Protein AF-A0A6P0N6A1-F1 (afdb_monomer)

Nearest PDB structures (foldseek):
  6swu-assembly1_B  TM=9.607E-01  e=1.854E-04  Mus musculus
  6swu-assembly2_D  TM=9.467E-01  e=1.953E-04  Mus musculus
  3edt-assembly1_B  TM=7.718E-01  e=6.579E-05  Homo sapiens
  6swu-assembly3_F  TM=9.495E-01  e=3.279E-04  Mus musculus
  7v6p-assembly1_A-2  TM=8.190E-01  e=2.547E-02  Homo sapiens

pLDDT: mean 80.64, std 23.9, range [35.03, 98.62]

Structure (mmCIF, N/CA/C/O backbone):
data_AF-A0A6P0N6A1-F1
#
_entry.id   AF-A0A6P0N6A1-F1
#
loop_
_atom_site.group_PDB
_atom_site.id
_atom_site.type_symbol
_atom_site.label_atom_id
_atom_site.label_alt_id
_atom_site.label_comp_id
_atom_site.label_asym_id
_atom_site.label_entity_id
_atom_site.label_seq_id
_atom_site.pdbx_PDB_ins_code
_atom_site.Cartn_x
_atom_site.Cartn_y
_atom_site.Cartn_z
_atom_site.occupancy
_atom_site.B_iso_or_equiv
_atom_site.auth_seq_id
_atom_site.auth_comp_id
_atom_site.auth_asym_id
_atom_site.auth_atom_id
_atom_site.pdbx_PDB_model_num
ATOM 1 N N . MET A 1 1 ? -9.819 42.832 -47.309 1.00 37.25 1 MET A N 1
ATOM 2 C CA . MET A 1 1 ? -10.293 43.036 -45.924 1.00 37.25 1 MET A CA 1
ATOM 3 C C . MET A 1 1 ? -9.423 42.190 -45.005 1.00 37.25 1 MET A C 1
ATOM 5 O O . MET A 1 1 ? -9.490 40.986 -45.177 1.00 37.25 1 MET A O 1
ATOM 9 N N . ALA A 1 2 ? -8.628 42.847 -44.136 1.00 38.19 2 ALA A N 1
ATOM 10 C CA . ALA A 1 2 ? -7.991 42.389 -42.875 1.00 38.19 2 ALA A CA 1
ATOM 11 C C . ALA A 1 2 ? -7.157 41.075 -42.873 1.00 38.19 2 ALA A C 1
ATOM 13 O O . ALA A 1 2 ? -7.555 40.098 -43.480 1.00 38.19 2 ALA A O 1
ATOM 14 N N . ALA A 1 3 ? -6.036 40.887 -42.168 1.00 39.22 3 ALA A N 1
ATOM 15 C CA . ALA A 1 3 ? -5.153 41.676 -41.294 1.00 39.22 3 ALA A CA 1
ATOM 16 C C . ALA A 1 3 ? -3.872 40.806 -41.081 1.00 39.22 3 ALA A C 1
ATOM 18 O O . ALA A 1 3 ? -3.978 39.585 -41.037 1.00 39.22 3 ALA A O 1
ATOM 19 N N . THR A 1 4 ? -2.658 41.353 -41.225 1.00 46.41 4 THR A N 1
ATOM 20 C CA . THR A 1 4 ? -1.693 41.728 -40.153 1.00 46.41 4 THR A CA 1
ATOM 21 C C . THR A 1 4 ? -1.048 40.539 -39.399 1.00 46.41 4 THR A C 1
ATOM 23 O O . THR A 1 4 ? -1.751 39.844 -38.681 1.00 46.41 4 THR A O 1
ATOM 26 N N . VAL A 1 5 ? 0.216 40.165 -39.708 1.00 35.03 5 VAL A N 1
ATOM 27 C CA . VAL A 1 5 ? 1.526 40.394 -38.988 1.00 35.03 5 VAL A CA 1
ATOM 28 C C . VAL A 1 5 ? 1.575 39.764 -37.566 1.00 35.03 5 VAL A C 1
ATOM 30 O O . VAL A 1 5 ? 0.590 39.877 -36.858 1.00 35.03 5 VAL A O 1
ATOM 33 N N . VAL A 1 6 ? 2.596 39.090 -36.993 1.00 36.22 6 VAL A N 1
ATOM 34 C CA . VAL A 1 6 ? 4.091 39.031 -36.997 1.00 36.22 6 VAL A CA 1
ATOM 35 C C . VAL A 1 6 ? 4.453 37.652 -36.355 1.00 36.22 6 VAL A C 1
ATOM 37 O O . VAL A 1 6 ? 3.668 37.178 -35.543 1.00 36.22 6 VAL A O 1
ATOM 40 N N . ALA A 1 7 ? 5.519 36.892 -36.651 1.00 36.12 7 ALA A N 1
ATOM 41 C CA . ALA A 1 7 ? 6.913 37.054 -36.187 1.00 36.12 7 ALA A CA 1
ATOM 42 C C . ALA A 1 7 ? 7.750 35.854 -36.698 1.00 36.12 7 ALA A C 1
ATOM 44 O O . ALA A 1 7 ? 7.375 34.707 -36.489 1.00 36.12 7 ALA A O 1
ATOM 45 N N . VAL A 1 8 ? 8.743 36.053 -37.572 1.00 41.28 8 VAL A N 1
ATOM 46 C CA . VAL A 1 8 ? 10.183 36.238 -37.273 1.00 41.28 8 VAL A CA 1
ATOM 47 C C . VAL A 1 8 ? 10.777 35.147 -36.374 1.00 41.28 8 VAL A C 1
ATOM 49 O O . VAL A 1 8 ? 10.805 35.316 -35.164 1.00 41.28 8 VAL A O 1
ATOM 52 N N . ILE A 1 9 ? 11.366 34.111 -36.986 1.00 43.53 9 ILE A N 1
ATOM 53 C CA . ILE A 1 9 ? 12.729 33.645 -36.667 1.00 43.53 9 ILE A CA 1
ATOM 54 C C . ILE A 1 9 ? 13.403 33.304 -38.005 1.00 43.53 9 ILE A C 1
ATOM 56 O O . ILE A 1 9 ? 12.869 32.548 -38.814 1.00 43.53 9 ILE A O 1
ATOM 60 N N . GLY A 1 10 ? 14.529 33.963 -38.277 1.00 43.50 10 GLY A N 1
ATOM 61 C CA . GLY A 1 10 ? 15.182 33.989 -39.581 1.00 43.50 10 GLY A CA 1
ATOM 62 C C . GLY A 1 10 ? 15.706 32.631 -40.037 1.00 43.50 10 GLY A C 1
ATOM 63 O O . GLY A 1 10 ? 16.625 32.073 -39.445 1.00 43.50 10 GLY A O 1
ATOM 64 N N . ILE A 1 11 ? 15.185 32.157 -41.165 1.00 39.72 11 ILE A N 1
ATOM 65 C CA . ILE A 1 11 ? 15.818 31.115 -41.968 1.00 39.72 11 ILE A CA 1
ATOM 66 C C . ILE A 1 11 ? 16.748 31.844 -42.942 1.00 39.72 11 ILE A C 1
ATOM 68 O O . ILE A 1 11 ? 16.304 32.379 -43.957 1.00 39.72 11 ILE A O 1
ATOM 72 N N . ARG A 1 12 ? 18.051 31.914 -42.635 1.00 40.22 12 ARG A N 1
ATOM 73 C CA . ARG A 1 12 ? 19.045 32.174 -43.689 1.00 40.22 12 ARG A CA 1
ATOM 74 C C . ARG A 1 12 ? 19.026 30.951 -44.599 1.00 40.22 12 ARG A C 1
ATOM 76 O O . ARG A 1 12 ? 19.287 29.844 -44.137 1.00 40.22 12 ARG A O 1
ATOM 83 N N . ALA A 1 13 ? 18.702 31.156 -45.871 1.00 38.31 13 ALA A N 1
ATOM 84 C CA . ALA A 1 13 ? 18.849 30.138 -46.898 1.00 38.31 13 ALA A CA 1
ATOM 85 C C . ALA A 1 13 ? 20.329 29.732 -46.974 1.00 38.31 13 ALA A C 1
ATOM 87 O O . ALA A 1 13 ? 21.176 30.513 -47.410 1.00 38.31 13 ALA A O 1
ATOM 88 N N . VAL A 1 14 ? 20.648 28.535 -46.486 1.00 51.25 14 VAL A N 1
ATOM 89 C CA . VAL A 1 14 ? 21.957 27.911 -46.689 1.00 51.25 14 VAL A CA 1
ATOM 90 C C . VAL A 1 14 ? 21.896 27.205 -48.046 1.00 51.25 14 VAL A C 1
ATOM 92 O O . VAL A 1 14 ? 20.972 26.417 -48.262 1.00 51.25 14 VAL A O 1
ATOM 95 N N . PRO A 1 15 ? 22.810 27.492 -48.989 1.00 40.59 15 PRO A N 1
ATOM 96 C CA . PRO A 1 15 ? 22.805 26.833 -50.286 1.00 40.59 15 PRO A CA 1
ATOM 97 C C . PRO A 1 15 ? 23.149 25.351 -50.108 1.00 40.59 15 PRO A C 1
ATOM 99 O O . PRO A 1 15 ? 24.136 25.001 -49.462 1.00 40.59 15 PRO A O 1
ATOM 102 N N . VAL A 1 16 ? 22.314 24.485 -50.677 1.00 57.09 16 VAL A N 1
ATOM 103 C CA . VAL A 1 16 ? 22.487 23.030 -50.652 1.00 57.09 16 VAL A CA 1
ATOM 104 C C . VAL A 1 16 ? 23.521 22.642 -51.724 1.00 57.09 16 VAL A C 1
ATOM 106 O O . VAL A 1 16 ? 23.304 22.975 -52.891 1.00 57.09 16 VAL A O 1
ATOM 109 N N . PRO A 1 17 ? 24.647 21.982 -51.393 1.00 52.31 17 PRO A N 1
ATOM 110 C CA . PRO A 1 17 ? 25.603 21.523 -52.399 1.00 52.31 17 PRO A CA 1
ATOM 111 C C . PRO A 1 17 ? 25.073 20.289 -53.167 1.00 52.31 17 PRO A C 1
ATOM 113 O O . PRO A 1 17 ? 24.415 19.436 -52.570 1.00 52.31 17 PRO A O 1
ATOM 116 N N . PRO A 1 18 ? 25.362 20.156 -54.479 1.00 51.62 18 PRO A N 1
ATOM 117 C CA . PRO A 1 18 ? 24.724 19.168 -55.356 1.00 51.62 18 PRO A CA 1
ATOM 118 C C . PRO A 1 18 ? 25.368 17.770 -55.373 1.00 51.62 18 PRO A C 1
ATOM 120 O O . PRO A 1 18 ? 25.168 17.034 -56.335 1.00 51.62 18 PRO A O 1
ATOM 123 N N . TRP A 1 19 ? 26.114 17.355 -54.344 1.00 40.81 19 TRP A N 1
ATOM 124 C CA . TRP A 1 19 ? 26.650 15.988 -54.287 1.00 40.81 19 TRP A CA 1
ATOM 125 C C . TRP A 1 19 ? 26.530 15.402 -52.886 1.00 40.81 19 TRP A C 1
ATOM 127 O O . TRP A 1 19 ? 26.748 16.077 -51.882 1.00 40.81 19 TRP A O 1
ATOM 137 N N . GLY A 1 20 ? 26.088 14.147 -52.859 1.00 53.50 20 GLY A N 1
ATOM 138 C CA . GLY A 1 20 ? 25.448 13.510 -51.723 1.00 53.50 20 GLY A CA 1
ATOM 139 C C . GLY A 1 20 ? 26.322 13.374 -50.485 1.00 53.50 20 GLY A C 1
ATOM 140 O O . GLY A 1 20 ? 27.407 12.806 -50.530 1.00 53.50 20 GLY A O 1
ATOM 141 N N . GLN A 1 21 ? 25.763 13.842 -49.374 1.00 38.09 21 GLN A N 1
ATOM 142 C CA . GLN A 1 21 ? 25.839 13.254 -48.040 1.00 38.09 21 GLN A CA 1
ATOM 143 C C . GLN A 1 21 ? 24.847 14.035 -47.175 1.00 38.09 21 GLN A C 1
ATOM 145 O O . GLN A 1 21 ? 25.179 15.041 -46.552 1.00 38.09 21 GLN A O 1
ATOM 150 N N . THR A 1 22 ? 23.587 13.599 -47.153 1.00 43.25 22 THR A N 1
ATOM 151 C CA . THR A 1 22 ? 22.645 14.047 -46.123 1.00 43.25 22 THR A CA 1
ATOM 152 C C . THR A 1 22 ? 22.997 13.321 -44.830 1.00 43.25 22 THR A C 1
ATOM 154 O O . THR A 1 22 ? 22.283 12.436 -44.381 1.00 43.25 22 THR A O 1
ATOM 157 N N . SER A 1 23 ? 24.106 13.707 -44.206 1.00 41.06 23 SER A N 1
ATOM 158 C CA . SER A 1 23 ? 24.321 13.453 -42.784 1.00 41.06 23 SER A CA 1
ATOM 159 C C . SER A 1 23 ? 23.686 14.602 -42.012 1.00 41.06 23 SER A C 1
ATOM 161 O O . SER A 1 23 ? 24.344 15.309 -41.254 1.00 41.06 23 SER A O 1
ATOM 163 N N . ILE A 1 24 ? 22.379 14.804 -42.215 1.00 45.50 24 ILE A N 1
ATOM 164 C CA . ILE A 1 24 ? 21.570 15.419 -41.171 1.00 45.50 24 ILE A CA 1
ATOM 165 C C . ILE A 1 24 ? 21.516 14.334 -40.104 1.00 45.50 24 ILE A C 1
ATOM 167 O O . ILE A 1 24 ? 20.642 13.470 -40.111 1.00 45.50 24 ILE A O 1
ATOM 171 N N . GLN A 1 25 ? 22.504 14.340 -39.209 1.00 35.22 25 GLN A N 1
ATOM 172 C CA . GLN A 1 25 ? 22.277 13.855 -37.863 1.00 35.22 25 GLN A CA 1
ATOM 173 C C . GLN A 1 25 ? 21.158 14.750 -37.339 1.00 35.22 25 GLN A C 1
ATOM 175 O O . GLN A 1 25 ? 21.389 15.836 -36.812 1.00 35.22 25 GLN A O 1
ATOM 180 N N . VAL A 1 26 ? 19.914 14.324 -37.576 1.00 42.53 26 VAL A N 1
ATOM 181 C CA . VAL A 1 26 ? 18.821 14.654 -36.681 1.00 42.53 26 VAL A CA 1
ATOM 182 C C . VAL A 1 26 ? 19.398 14.233 -35.352 1.00 42.53 26 VAL A C 1
ATOM 184 O O . VAL A 1 26 ? 19.597 13.039 -35.130 1.00 42.53 26 VAL A O 1
ATOM 187 N N . GLN A 1 27 ? 19.796 15.210 -34.542 1.00 37.66 27 GLN A N 1
ATOM 188 C CA . GLN A 1 27 ? 20.102 14.977 -33.152 1.00 37.66 27 GLN A CA 1
ATOM 189 C C . GLN A 1 27 ? 18.781 14.479 -32.588 1.00 37.66 27 GLN A C 1
ATOM 191 O O . GLN A 1 27 ? 17.915 15.253 -32.188 1.00 37.66 27 GLN A O 1
ATOM 196 N N . GLN A 1 28 ? 18.568 13.169 -32.710 1.00 40.00 28 GLN A N 1
ATOM 197 C CA . GLN A 1 28 ? 17.573 12.465 -31.959 1.00 40.00 28 GLN A CA 1
ATOM 198 C C . GLN A 1 28 ? 17.929 12.872 -30.545 1.00 40.00 28 GLN A C 1
ATOM 200 O O . GLN A 1 28 ? 19.027 12.592 -30.065 1.00 40.00 28 GLN A O 1
ATOM 205 N N . SER A 1 29 ? 17.044 13.628 -29.914 1.00 45.50 29 SER A N 1
ATOM 206 C CA . SER A 1 29 ? 17.042 13.832 -28.478 1.00 45.50 29 SER A CA 1
ATOM 207 C C . SER A 1 29 ? 16.765 12.472 -27.831 1.00 45.50 29 SER A C 1
ATOM 209 O O . SER A 1 29 ? 15.736 12.264 -27.197 1.00 45.50 29 SER A O 1
ATOM 211 N N . SER A 1 30 ? 17.647 11.501 -28.061 1.00 44.44 30 SER A N 1
ATOM 212 C CA . SER A 1 30 ? 17.727 10.242 -27.364 1.00 44.44 30 SER A CA 1
ATOM 213 C C . SER A 1 30 ? 18.278 10.612 -26.002 1.00 44.44 30 SER A C 1
ATOM 215 O O . SER A 1 30 ? 19.490 10.633 -25.793 1.00 44.44 30 SER A O 1
ATOM 217 N N . LEU A 1 31 ? 17.382 11.008 -25.095 1.00 49.25 31 LEU A N 1
ATOM 218 C CA . LEU A 1 31 ? 17.652 10.933 -23.666 1.00 49.25 31 LEU A CA 1
ATOM 219 C C . LEU A 1 31 ? 18.358 9.595 -23.432 1.00 49.25 31 LEU A C 1
ATOM 221 O O . LEU A 1 31 ? 17.772 8.544 -23.689 1.00 49.25 31 LEU A O 1
ATOM 225 N N . SER A 1 32 ? 19.642 9.646 -23.067 1.00 49.78 32 SER A N 1
ATOM 226 C CA . SER A 1 32 ? 20.484 8.459 -22.957 1.00 49.78 32 SER A CA 1
ATOM 227 C C . SER A 1 32 ? 19.779 7.418 -22.079 1.00 49.78 32 SER A C 1
ATOM 229 O O . SER A 1 32 ? 19.186 7.799 -21.063 1.00 49.78 32 SER A O 1
ATOM 231 N N . PRO A 1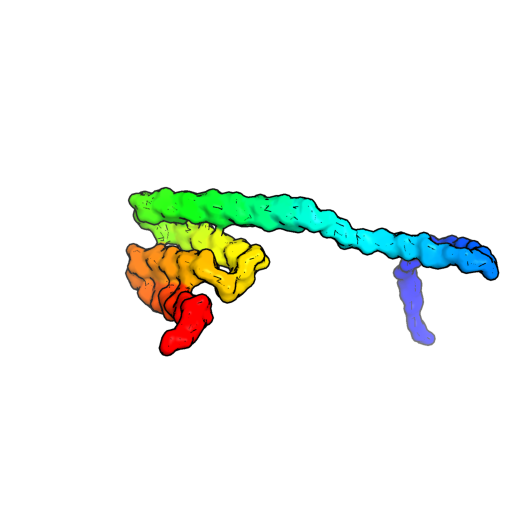 33 ? 19.822 6.117 -22.412 1.00 61.31 33 PRO A N 1
ATOM 232 C CA . PRO A 1 33 ? 19.195 5.081 -21.589 1.00 61.31 33 PRO A CA 1
ATOM 233 C C . PRO A 1 33 ? 19.659 5.144 -20.122 1.00 61.31 33 PRO A C 1
ATOM 235 O O . PRO A 1 33 ? 18.859 4.913 -19.224 1.00 61.31 33 PRO A O 1
ATOM 238 N N . GLU A 1 34 ? 20.888 5.603 -19.866 1.00 58.22 34 GLU A N 1
ATOM 239 C CA . GLU A 1 34 ? 21.427 5.879 -18.525 1.00 58.22 34 GLU A CA 1
ATOM 240 C C . GLU A 1 34 ? 20.670 6.974 -17.757 1.00 58.22 34 GLU A C 1
ATOM 242 O O . GLU A 1 34 ? 20.437 6.847 -16.555 1.00 58.22 34 GLU A O 1
ATOM 247 N N . LEU A 1 35 ? 20.243 8.047 -18.435 1.00 62.75 35 LEU A N 1
ATOM 248 C CA . LEU A 1 35 ? 19.424 9.092 -17.817 1.00 62.75 35 LEU A CA 1
ATOM 249 C C . LEU A 1 35 ? 18.052 8.527 -17.440 1.00 62.75 35 LEU A C 1
ATOM 251 O O . LEU A 1 35 ? 17.553 8.815 -16.354 1.00 62.75 35 LEU A O 1
ATOM 255 N N . THR A 1 36 ? 17.483 7.673 -18.288 1.00 76.06 36 THR A N 1
ATOM 256 C CA . THR A 1 36 ? 16.193 7.015 -18.034 1.00 76.06 36 THR A CA 1
ATOM 257 C C . THR A 1 36 ? 16.291 6.036 -16.863 1.00 76.06 36 THR A C 1
ATOM 259 O O . THR A 1 36 ? 15.479 6.106 -15.940 1.00 76.06 36 THR A O 1
ATOM 262 N N . GLU A 1 37 ? 17.340 5.212 -16.831 1.00 81.69 37 GLU A N 1
ATOM 263 C CA . GLU A 1 37 ? 17.648 4.312 -15.718 1.00 81.69 37 GLU A CA 1
ATOM 264 C C . GLU A 1 37 ? 17.834 5.102 -14.415 1.00 81.69 37 GLU A C 1
ATOM 266 O O . GLU A 1 37 ? 17.207 4.803 -13.402 1.00 81.69 37 GLU A O 1
ATOM 271 N N . SER A 1 38 ? 18.595 6.202 -14.441 1.00 85.81 38 SER A N 1
ATOM 272 C CA . SER A 1 38 ? 18.811 7.043 -13.256 1.00 85.81 38 SER A CA 1
ATOM 273 C C . SER A 1 38 ? 17.515 7.660 -12.707 1.00 85.81 38 SER A C 1
ATOM 275 O O . SER A 1 38 ? 17.338 7.789 -11.491 1.00 85.81 38 SER A O 1
ATOM 277 N N . VAL A 1 39 ? 16.577 8.021 -13.589 1.00 89.50 39 VAL A N 1
ATOM 278 C CA . VAL A 1 39 ? 15.269 8.567 -13.212 1.00 89.50 39 VAL A CA 1
ATOM 279 C C . VAL A 1 39 ? 14.383 7.477 -12.612 1.00 89.50 39 VAL A C 1
ATOM 281 O O . VAL A 1 39 ? 13.740 7.720 -11.58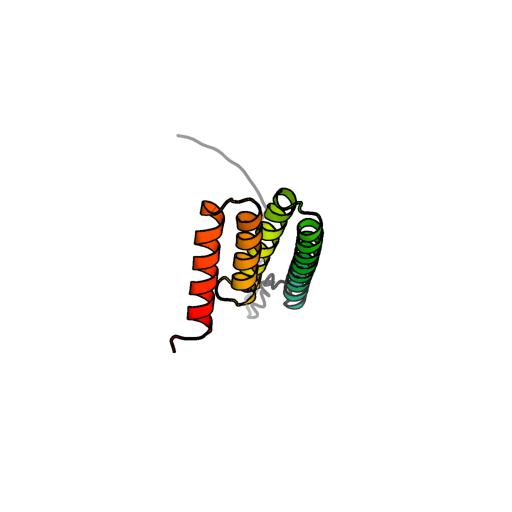6 1.00 89.50 39 VAL A O 1
ATOM 284 N N . ILE A 1 40 ? 14.375 6.279 -13.202 1.00 88.31 40 ILE A N 1
ATOM 285 C CA . ILE A 1 40 ? 13.662 5.111 -12.672 1.00 88.31 40 ILE A CA 1
ATOM 286 C C . ILE A 1 40 ? 14.189 4.760 -11.278 1.00 88.31 40 ILE A C 1
ATOM 288 O O . ILE A 1 40 ? 13.404 4.669 -10.334 1.00 88.31 40 ILE A O 1
ATOM 292 N N . GLN A 1 41 ? 15.509 4.679 -11.106 1.00 89.81 41 GLN A N 1
ATOM 293 C CA . GLN A 1 41 ? 16.134 4.381 -9.816 1.00 89.81 41 GLN A CA 1
ATOM 294 C C . GLN A 1 41 ? 15.806 5.433 -8.752 1.00 89.81 41 GLN A C 1
ATOM 296 O O . GLN A 1 41 ? 15.465 5.087 -7.620 1.00 89.81 41 GLN A O 1
ATOM 301 N N . ARG A 1 42 ? 15.811 6.726 -9.105 1.00 94.56 42 ARG A N 1
ATOM 302 C CA . ARG A 1 42 ? 15.373 7.792 -8.185 1.00 94.56 42 ARG A CA 1
ATOM 303 C C . ARG A 1 42 ? 13.915 7.631 -7.759 1.00 94.56 42 ARG A C 1
ATOM 305 O O . ARG A 1 42 ? 13.615 7.778 -6.576 1.00 94.56 42 ARG A O 1
ATOM 312 N N . LYS A 1 43 ? 13.014 7.314 -8.693 1.00 94.31 43 LYS A N 1
ATOM 313 C CA . LYS A 1 43 ? 11.594 7.070 -8.394 1.00 94.31 43 LYS A CA 1
ATOM 314 C C . LYS A 1 43 ? 11.407 5.847 -7.495 1.00 94.31 43 LYS A C 1
ATOM 316 O O . LYS A 1 43 ? 10.621 5.901 -6.551 1.00 94.31 43 LYS A O 1
ATOM 321 N N . LEU A 1 44 ? 12.145 4.766 -7.737 1.00 91.69 44 LEU A N 1
ATOM 322 C CA . LEU A 1 44 ? 12.109 3.571 -6.891 1.00 91.69 44 LEU A CA 1
ATOM 323 C C . LEU A 1 44 ? 12.660 3.850 -5.486 1.00 91.69 44 LEU A C 1
ATOM 325 O O . LEU A 1 44 ? 12.058 3.428 -4.498 1.00 91.69 44 LEU A O 1
ATOM 329 N N . ALA A 1 45 ? 13.735 4.631 -5.371 1.00 95.44 45 ALA A N 1
ATOM 330 C CA . ALA A 1 45 ? 14.255 5.078 -4.081 1.00 95.44 45 ALA A CA 1
ATOM 331 C C . ALA A 1 45 ? 13.239 5.953 -3.321 1.00 95.44 45 ALA A C 1
ATOM 333 O O . ALA A 1 45 ? 13.043 5.777 -2.117 1.00 95.44 45 ALA A O 1
ATOM 334 N N . GLU A 1 46 ? 12.539 6.855 -4.020 1.00 96.69 46 GLU A N 1
ATOM 335 C CA . GLU A 1 46 ? 11.452 7.652 -3.442 1.00 96.69 46 GLU A CA 1
ATOM 336 C C . GLU A 1 46 ? 10.320 6.760 -2.916 1.00 96.69 46 GLU A C 1
ATOM 338 O O . GLU A 1 46 ? 9.865 6.940 -1.786 1.00 96.69 46 GLU A O 1
ATOM 343 N N . VAL A 1 47 ? 9.898 5.760 -3.691 1.00 96.69 47 VAL A N 1
ATOM 344 C CA . VAL A 1 47 ? 8.879 4.780 -3.286 1.00 96.69 47 VAL A CA 1
ATOM 345 C C . VAL A 1 47 ? 9.289 4.026 -2.022 1.00 96.69 47 VAL A C 1
ATOM 347 O O . VAL A 1 47 ? 8.460 3.854 -1.122 1.00 9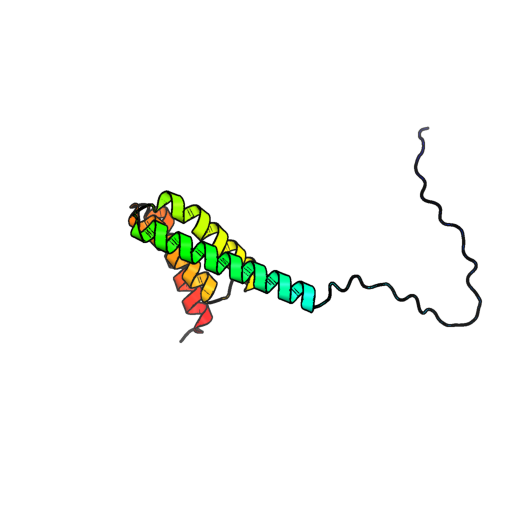6.69 47 VAL A O 1
ATOM 350 N N . SER A 1 48 ? 10.545 3.587 -1.931 1.00 96.00 48 SER A N 1
ATOM 351 C CA . SER A 1 48 ? 11.073 2.916 -0.739 1.00 96.00 48 SER A CA 1
ATOM 352 C C . SER A 1 48 ? 11.024 3.836 0.478 1.00 96.00 48 SER A C 1
ATOM 354 O O . SER A 1 48 ? 10.516 3.436 1.525 1.00 96.00 48 SER A O 1
ATOM 356 N N . ARG A 1 49 ? 11.435 5.102 0.323 1.00 97.88 49 ARG A N 1
ATOM 357 C CA . ARG A 1 49 ? 11.355 6.107 1.392 1.00 97.88 49 ARG A CA 1
ATOM 358 C C . ARG A 1 49 ? 9.917 6.347 1.854 1.00 97.88 49 ARG A C 1
ATOM 360 O O . ARG A 1 49 ? 9.650 6.359 3.051 1.00 97.88 49 ARG A O 1
ATOM 367 N N . LEU A 1 50 ? 8.986 6.519 0.915 1.00 97.94 50 LEU A N 1
ATOM 368 C CA . LEU A 1 50 ? 7.565 6.710 1.220 1.00 97.94 50 LEU A CA 1
ATOM 369 C C . LEU A 1 50 ? 6.981 5.491 1.938 1.00 97.94 50 LEU A C 1
ATOM 371 O O . LEU A 1 50 ? 6.235 5.646 2.898 1.00 97.94 50 LEU A O 1
ATOM 375 N N . THR A 1 51 ? 7.339 4.283 1.499 1.00 95.81 51 THR A N 1
ATOM 376 C CA . THR A 1 51 ? 6.862 3.035 2.111 1.00 95.81 51 THR A CA 1
ATOM 377 C C . THR A 1 51 ? 7.369 2.897 3.548 1.00 95.81 51 THR A C 1
ATOM 379 O O . THR A 1 51 ? 6.591 2.540 4.430 1.00 95.81 51 THR A O 1
ATOM 382 N N . GLN A 1 52 ? 8.634 3.242 3.800 1.00 97.62 52 GLN A N 1
ATOM 383 C CA . GLN A 1 52 ? 9.207 3.255 5.145 1.00 97.62 52 GLN A CA 1
ATOM 384 C C . GLN A 1 52 ? 8.469 4.240 6.065 1.00 97.62 52 GLN A C 1
ATOM 386 O O . GLN A 1 52 ? 8.036 3.873 7.154 1.00 97.62 52 GLN A O 1
ATOM 391 N N . GLN A 1 53 ? 8.226 5.464 5.592 1.00 98.19 53 GLN A N 1
ATOM 392 C CA . GLN A 1 53 ? 7.491 6.472 6.358 1.00 98.19 53 GLN A CA 1
ATOM 393 C C . GLN A 1 53 ? 6.035 6.054 6.634 1.00 98.19 53 GLN A C 1
ATOM 395 O O . GLN A 1 53 ? 5.506 6.297 7.717 1.00 98.19 53 GLN A O 1
ATOM 400 N N . VAL A 1 54 ? 5.377 5.394 5.675 1.00 98.38 54 VAL A N 1
ATOM 401 C CA . VAL A 1 54 ? 4.033 4.824 5.867 1.00 98.38 54 VAL A CA 1
ATOM 402 C C . VAL A 1 54 ? 4.030 3.786 6.988 1.00 98.38 54 VAL A C 1
ATOM 404 O O . VAL A 1 54 ? 3.112 3.793 7.805 1.00 98.38 54 VAL A O 1
ATOM 407 N N . LEU A 1 55 ? 5.044 2.918 7.052 1.00 97.44 55 LEU A N 1
ATOM 408 C CA . LEU A 1 55 ? 5.169 1.913 8.109 1.00 97.44 55 LEU A CA 1
ATOM 409 C C . LEU A 1 55 ? 5.347 2.559 9.489 1.00 97.44 55 LEU A C 1
ATOM 411 O O . LEU A 1 55 ? 4.700 2.150 10.450 1.00 97.44 55 LEU A O 1
ATOM 415 N N . GLU A 1 56 ? 6.175 3.595 9.584 1.00 98.25 56 GLU A N 1
ATOM 416 C CA . GLU A 1 56 ? 6.388 4.338 10.831 1.00 98.25 56 GLU A CA 1
ATOM 417 C C . GLU A 1 56 ? 5.098 5.014 11.311 1.00 98.25 56 GLU A C 1
ATOM 419 O O . GLU A 1 56 ? 4.713 4.887 12.475 1.00 98.25 56 GLU A O 1
ATOM 424 N N . LEU A 1 57 ? 4.374 5.680 10.407 1.00 98.06 57 LEU A N 1
ATOM 425 C CA . LEU A 1 57 ? 3.083 6.296 10.721 1.00 98.06 57 LEU A CA 1
ATOM 426 C C . LEU A 1 57 ? 2.029 5.252 11.106 1.00 98.06 57 LEU A C 1
ATOM 428 O O . LEU A 1 57 ? 1.234 5.490 12.014 1.00 98.06 57 LEU A O 1
ATOM 432 N N . TYR A 1 58 ? 2.044 4.081 10.466 1.00 96.94 58 TYR A N 1
ATOM 433 C CA . TYR A 1 58 ? 1.178 2.960 10.823 1.00 96.94 58 TYR A CA 1
ATOM 434 C C . TYR A 1 58 ? 1.429 2.485 12.257 1.00 96.94 58 TYR A C 1
ATOM 436 O O . TYR A 1 58 ? 0.477 2.311 13.016 1.00 96.94 58 TYR A O 1
ATOM 444 N N . GLN A 1 59 ? 2.696 2.317 12.647 1.00 97.06 59 GLN A N 1
ATOM 445 C CA . GLN A 1 59 ? 3.073 1.927 14.009 1.00 97.06 59 GLN A CA 1
ATOM 446 C C . GLN A 1 59 ? 2.665 2.980 15.047 1.00 97.06 59 GLN A C 1
ATOM 448 O O . GLN A 1 59 ? 2.275 2.631 16.157 1.00 97.06 59 GLN A O 1
ATOM 453 N N . GLN A 1 60 ? 2.688 4.259 14.671 1.00 97.56 60 GLN A N 1
ATOM 454 C CA . GLN A 1 60 ? 2.205 5.367 15.502 1.00 97.56 60 GLN A CA 1
ATOM 455 C C . GLN A 1 60 ? 0.670 5.494 15.525 1.00 97.56 60 GLN A C 1
ATOM 457 O O . GLN A 1 60 ? 0.143 6.368 16.209 1.00 97.56 60 GLN A O 1
ATOM 462 N N . GLY A 1 61 ? -0.063 4.682 14.755 1.00 96.69 61 GLY A N 1
ATOM 463 C CA . GLY A 1 61 ? -1.518 4.788 14.607 1.00 96.69 61 GLY A CA 1
ATOM 464 C C . GLY A 1 61 ? -1.990 5.992 13.780 1.00 96.69 61 GLY A C 1
ATOM 465 O O . GLY A 1 61 ? -3.189 6.252 13.694 1.00 96.69 61 GLY A O 1
ATOM 466 N N . LYS A 1 62 ? -1.074 6.722 13.134 1.00 98.00 62 LYS A N 1
ATOM 467 C CA . LYS A 1 62 ? -1.341 7.924 12.328 1.00 98.00 62 LYS A CA 1
ATOM 468 C C . LYS A 1 62 ? -1.748 7.568 10.898 1.00 98.00 62 LYS A C 1
ATOM 470 O O . LYS A 1 62 ? -1.104 7.943 9.917 1.00 98.00 62 LYS A O 1
ATOM 475 N N . TYR A 1 63 ? -2.840 6.825 10.757 1.00 97.44 63 TYR A N 1
ATOM 476 C CA . TYR A 1 63 ? -3.266 6.299 9.457 1.00 97.44 63 TYR A CA 1
ATOM 477 C C . TYR A 1 63 ? -3.663 7.399 8.457 1.00 97.44 63 TYR A C 1
ATOM 479 O O . TYR A 1 63 ? -3.390 7.271 7.264 1.00 97.44 63 TYR A O 1
ATOM 487 N N . SER A 1 64 ? -4.257 8.501 8.927 1.00 97.12 64 SER A N 1
ATOM 488 C CA . SER A 1 64 ? -4.652 9.637 8.080 1.00 97.12 64 SER A CA 1
ATOM 489 C C . SER A 1 64 ? -3.460 10.302 7.389 1.00 97.12 64 SER A C 1
ATOM 491 O O . SER A 1 64 ? -3.562 10.678 6.224 1.00 97.12 64 SER A O 1
ATOM 493 N N . GLU A 1 65 ? -2.320 10.395 8.079 1.00 97.81 65 GLU A N 1
ATOM 494 C CA . GLU A 1 65 ? -1.070 10.932 7.527 1.00 97.81 65 GLU A CA 1
ATOM 495 C C . GLU A 1 65 ? -0.399 9.936 6.567 1.00 97.81 65 GLU A C 1
ATOM 497 O O . GLU A 1 65 ? 0.221 10.333 5.581 1.00 97.81 65 GLU A O 1
ATOM 502 N N . ALA A 1 66 ? -0.563 8.632 6.810 1.00 98.12 66 ALA A N 1
ATOM 503 C CA . ALA A 1 66 ? 0.013 7.580 5.978 1.00 98.12 66 ALA A CA 1
ATOM 504 C C . ALA A 1 66 ? -0.687 7.431 4.612 1.00 98.12 66 ALA A C 1
ATOM 506 O O . ALA A 1 66 ? -0.031 7.147 3.609 1.00 98.12 66 ALA A O 1
ATOM 507 N N . ILE A 1 67 ? -2.009 7.637 4.541 1.00 98.19 67 ILE A N 1
ATOM 508 C CA . ILE A 1 67 ? -2.803 7.481 3.305 1.00 98.19 67 ILE A CA 1
ATOM 509 C C . ILE A 1 67 ? -2.242 8.262 2.103 1.00 98.19 67 ILE A C 1
ATOM 511 O O . ILE A 1 67 ? -2.047 7.645 1.051 1.00 98.19 67 ILE A O 1
ATOM 515 N N . PRO A 1 68 ? -1.995 9.587 2.177 1.00 98.31 68 PRO A N 1
ATOM 516 C CA . PRO A 1 68 ? -1.501 10.336 1.021 1.00 98.31 68 PRO A CA 1
ATOM 517 C C . PRO A 1 68 ? -0.124 9.845 0.553 1.00 98.31 68 PRO A C 1
ATOM 519 O O . PRO A 1 68 ? 0.132 9.801 -0.651 1.00 98.31 68 PRO A O 1
ATOM 522 N N . LEU A 1 69 ? 0.737 9.405 1.475 1.00 98.25 69 LEU A N 1
ATOM 523 C CA . LEU A 1 69 ? 2.045 8.839 1.139 1.00 98.25 69 LEU A CA 1
ATOM 524 C C . LEU A 1 69 ? 1.911 7.483 0.438 1.00 98.25 69 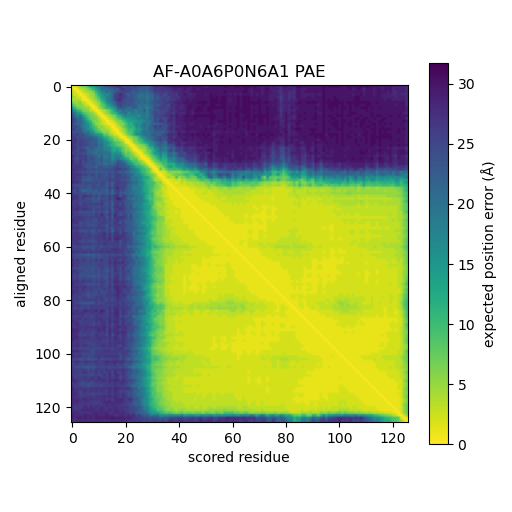LEU A C 1
ATOM 526 O O . LEU A 1 69 ? 2.578 7.244 -0.568 1.00 98.25 69 LEU A O 1
ATOM 530 N N . ALA A 1 70 ? 1.005 6.625 0.915 1.00 98.00 70 ALA A N 1
ATOM 531 C CA . ALA A 1 70 ? 0.704 5.346 0.281 1.00 98.00 70 ALA A CA 1
AT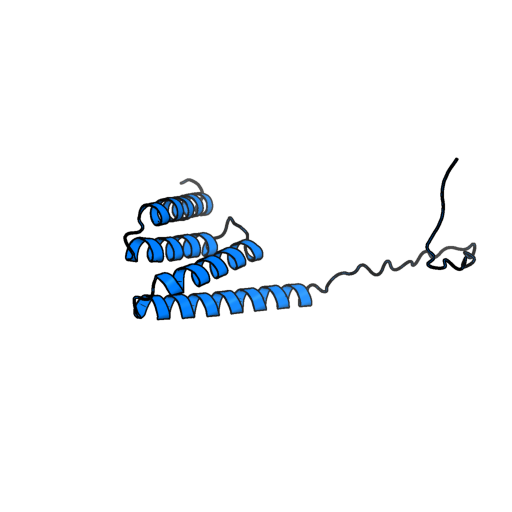OM 532 C C . ALA A 1 70 ? 0.115 5.530 -1.130 1.00 98.00 70 ALA A C 1
ATOM 534 O 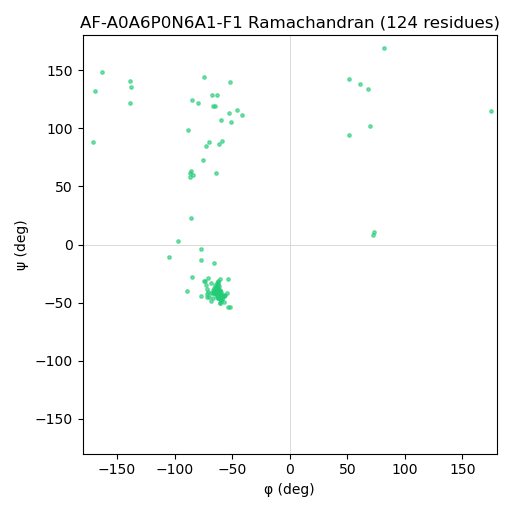O . ALA A 1 70 ? 0.542 4.844 -2.059 1.00 98.00 70 ALA A O 1
ATOM 535 N N . LYS A 1 71 ? -0.789 6.504 -1.328 1.00 98.38 71 LYS A N 1
ATOM 536 C CA . LYS A 1 71 ? -1.310 6.872 -2.659 1.00 98.38 71 LYS A CA 1
ATOM 537 C C . LYS A 1 71 ? -0.203 7.339 -3.600 1.00 98.38 71 LYS A C 1
ATOM 539 O O . LYS A 1 71 ? -0.156 6.915 -4.751 1.00 98.38 71 LYS A O 1
ATOM 544 N N . LYS A 1 72 ? 0.714 8.175 -3.106 1.00 98.19 72 LYS A N 1
ATOM 545 C CA . LYS A 1 72 ? 1.860 8.641 -3.893 1.00 98.19 72 LYS A CA 1
ATOM 546 C C . LYS A 1 72 ? 2.781 7.482 -4.289 1.00 98.19 72 LYS A C 1
ATOM 548 O O . LYS A 1 72 ? 3.161 7.379 -5.451 1.00 98.19 72 LYS A O 1
ATOM 553 N N . ALA A 1 73 ? 3.101 6.588 -3.352 1.00 97.75 73 ALA A N 1
ATOM 554 C CA . ALA A 1 73 ? 3.922 5.410 -3.627 1.00 97.75 73 ALA A CA 1
ATOM 555 C C . ALA A 1 73 ? 3.266 4.469 -4.655 1.00 97.75 73 ALA A C 1
ATOM 557 O O . ALA A 1 73 ? 3.955 3.953 -5.535 1.00 97.75 73 ALA A O 1
ATOM 558 N N . LEU A 1 74 ? 1.943 4.278 -4.573 1.00 98.00 74 LEU A N 1
ATOM 559 C CA . LEU A 1 74 ? 1.167 3.516 -5.554 1.00 98.00 74 LEU A CA 1
ATOM 560 C C . LEU A 1 74 ? 1.266 4.136 -6.955 1.00 98.00 74 LEU A C 1
ATOM 562 O O . LEU A 1 74 ? 1.640 3.432 -7.889 1.00 98.00 74 LEU A O 1
ATOM 566 N N . GLY A 1 75 ? 1.023 5.443 -7.087 1.00 97.25 75 GLY A N 1
ATOM 567 C CA . GLY A 1 75 ? 1.085 6.131 -8.380 1.00 97.25 75 GLY A CA 1
ATOM 568 C C . GLY A 1 75 ? 2.471 6.065 -9.030 1.00 97.25 75 GLY A C 1
ATOM 569 O O . GLY A 1 75 ? 2.584 5.827 -10.229 1.00 97.25 75 GLY A O 1
ATOM 570 N N . ILE A 1 76 ? 3.546 6.190 -8.242 1.00 96.19 76 ILE A 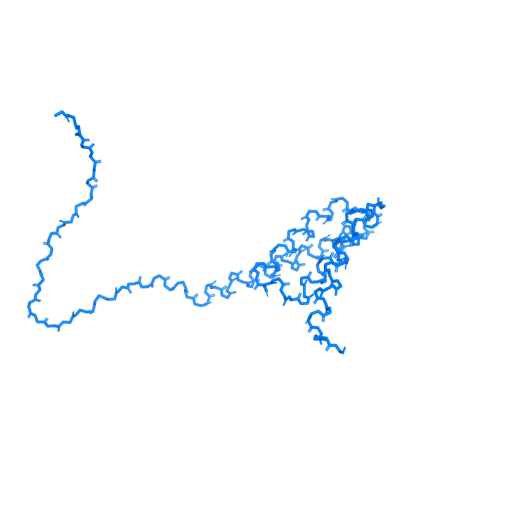N 1
ATOM 571 C CA . ILE A 1 76 ? 4.908 6.033 -8.773 1.00 96.19 76 ILE A CA 1
ATOM 572 C C . ILE A 1 76 ? 5.157 4.586 -9.223 1.00 96.19 76 ILE A C 1
ATOM 574 O O . ILE A 1 76 ? 5.733 4.376 -10.288 1.00 96.19 76 ILE A O 1
ATOM 578 N N . ARG A 1 77 ? 4.714 3.579 -8.455 1.00 96.00 77 ARG A N 1
ATOM 579 C CA . ARG A 1 77 ? 4.857 2.167 -8.854 1.00 96.00 77 ARG A CA 1
ATOM 580 C C . ARG A 1 77 ? 4.088 1.856 -10.135 1.00 96.00 77 ARG A C 1
ATOM 582 O O . ARG A 1 77 ? 4.655 1.198 -10.993 1.00 96.00 77 ARG A O 1
ATOM 589 N N . GLN A 1 78 ? 2.867 2.366 -10.292 1.00 96.56 78 GLN A N 1
ATOM 590 C CA . GLN A 1 78 ? 2.097 2.232 -11.534 1.00 96.56 78 GLN A CA 1
ATOM 591 C C . GLN A 1 78 ? 2.815 2.897 -12.714 1.00 96.56 78 GLN A C 1
ATOM 593 O O . GLN A 1 78 ? 2.909 2.308 -13.785 1.00 96.56 78 GLN A O 1
ATOM 598 N N . GLN A 1 79 ? 3.391 4.087 -12.509 1.00 94.44 79 GLN A N 1
ATOM 599 C CA . GLN A 1 79 ? 4.139 4.789 -13.552 1.00 94.44 79 GLN A CA 1
ATOM 600 C C . GLN A 1 79 ? 5.403 4.030 -13.993 1.00 94.44 79 GLN A C 1
ATOM 602 O O . GLN A 1 79 ? 5.742 4.047 -15.171 1.00 94.44 79 GLN A O 1
ATOM 607 N N . VAL A 1 80 ? 6.136 3.431 -13.050 1.00 94.38 80 VAL A N 1
ATOM 608 C CA . VAL A 1 80 ? 7.452 2.824 -13.315 1.00 94.38 80 VAL A CA 1
ATOM 609 C C . VAL A 1 80 ? 7.348 1.359 -13.735 1.00 94.38 80 VAL A C 1
ATOM 611 O O . VAL A 1 80 ? 8.100 0.923 -14.599 1.00 94.38 80 VAL A O 1
ATOM 614 N N . LEU A 1 81 ? 6.450 0.596 -13.112 1.00 92.31 81 LEU A N 1
ATOM 615 C CA . LEU A 1 81 ? 6.347 -0.858 -13.277 1.00 92.31 81 LEU A CA 1
ATOM 616 C C . LEU A 1 81 ? 5.152 -1.276 -14.145 1.00 92.31 81 LEU A C 1
ATOM 618 O O . LEU A 1 81 ? 5.050 -2.445 -14.506 1.00 92.31 81 LEU A O 1
ATOM 622 N N . GLY A 1 82 ? 4.249 -0.341 -14.457 1.00 92.50 82 GLY A N 1
ATOM 623 C CA . GLY A 1 82 ? 2.952 -0.633 -15.059 1.00 92.50 82 GLY A CA 1
ATOM 624 C C . GLY A 1 82 ? 1.909 -1.074 -14.029 1.00 92.50 82 GLY A C 1
ATOM 625 O O . GLY A 1 82 ? 2.216 -1.326 -12.864 1.00 92.50 82 GLY A O 1
ATOM 626 N N . GLU A 1 83 ? 0.648 -1.147 -14.459 1.00 92.88 83 GLU A N 1
ATOM 627 C CA . GLU A 1 83 ? -0.477 -1.541 -13.597 1.00 92.88 83 GLU A CA 1
ATOM 628 C C . GLU A 1 83 ? -0.485 -3.047 -13.291 1.00 92.88 83 GLU A C 1
ATOM 630 O O . GLU A 1 83 ? -0.845 -3.455 -12.186 1.00 92.88 83 GLU A O 1
ATOM 635 N N . GLU A 1 84 ? -0.005 -3.866 -14.229 1.00 93.00 84 GLU A N 1
ATOM 636 C CA . GLU A 1 84 ? 0.062 -5.325 -14.121 1.00 93.00 84 GLU A CA 1
ATOM 637 C C . GLU A 1 84 ? 1.350 -5.786 -13.420 1.00 93.00 84 GLU A C 1
ATOM 639 O O . GLU A 1 84 ? 2.193 -6.469 -14.001 1.00 93.00 84 GLU A O 1
ATOM 644 N N . HIS A 1 85 ? 1.537 -5.386 -12.159 1.00 93.38 85 HIS A N 1
ATOM 645 C CA . HIS A 1 85 ? 2.736 -5.742 -11.394 1.00 93.38 85 HIS A CA 1
ATOM 646 C C . HIS A 1 85 ? 2.429 -6.111 -9.934 1.00 93.38 85 HIS A C 1
ATOM 648 O O . HIS A 1 85 ? 1.665 -5.436 -9.242 1.00 93.38 85 HIS A O 1
ATOM 654 N N . HIS A 1 86 ? 3.110 -7.132 -9.396 1.00 94.50 86 HIS A N 1
ATOM 655 C CA . HIS A 1 86 ? 2.930 -7.598 -8.008 1.00 94.50 86 HIS A CA 1
ATOM 656 C C . HIS A 1 86 ? 3.100 -6.474 -6.968 1.00 94.50 86 HIS A C 1
ATOM 658 O O . HIS A 1 86 ? 2.312 -6.347 -6.032 1.00 94.50 86 HIS A O 1
ATOM 664 N N . SER A 1 87 ? 4.098 -5.606 -7.148 1.00 95.25 87 SER A N 1
ATOM 665 C CA . SER A 1 87 ? 4.312 -4.419 -6.301 1.00 95.25 87 SER A CA 1
ATOM 666 C C . SER A 1 87 ? 3.147 -3.418 -6.306 1.00 95.25 87 SER A C 1
ATOM 668 O O . SER A 1 87 ? 2.941 -2.731 -5.299 1.00 95.25 87 SER A O 1
ATOM 670 N N . VAL A 1 88 ? 2.382 -3.320 -7.399 1.00 96.81 88 VAL A N 1
ATOM 671 C CA . VAL A 1 88 ? 1.166 -2.491 -7.464 1.00 96.81 88 VAL A CA 1
ATOM 672 C C . VAL A 1 88 ? 0.063 -3.133 -6.627 1.00 96.81 88 VAL A C 1
ATOM 674 O O . VAL A 1 88 ? -0.496 -2.454 -5.766 1.00 96.81 88 VAL A O 1
ATOM 677 N N . ALA A 1 89 ? -0.148 -4.449 -6.747 1.00 97.25 89 ALA A N 1
ATOM 678 C CA . ALA A 1 89 ? -1.094 -5.184 -5.899 1.00 97.25 89 ALA A CA 1
ATOM 679 C C . ALA A 1 89 ? -0.778 -5.032 -4.400 1.00 97.25 89 ALA A C 1
ATOM 681 O O . ALA A 1 89 ? -1.662 -4.745 -3.594 1.00 97.25 89 ALA A O 1
ATOM 682 N N . THR A 1 90 ? 0.495 -5.151 -4.013 1.00 96.19 90 THR A N 1
ATOM 683 C CA . THR A 1 90 ? 0.926 -4.938 -2.621 1.00 96.19 90 THR A CA 1
ATOM 684 C C . THR A 1 90 ? 0.678 -3.500 -2.153 1.00 96.19 90 THR A C 1
ATOM 686 O O . THR A 1 90 ? 0.293 -3.274 -1.009 1.00 96.19 90 THR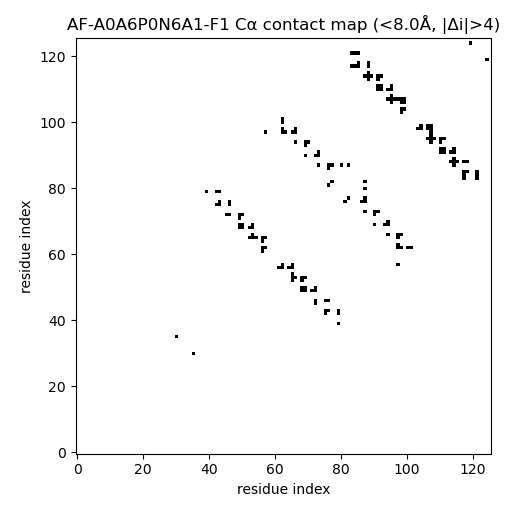 A O 1
ATOM 689 N N . SER A 1 91 ? 0.840 -2.510 -3.031 1.00 97.19 91 SER A N 1
ATOM 690 C CA . SER A 1 91 ? 0.590 -1.102 -2.687 1.00 97.19 91 SER A CA 1
ATOM 691 C C . SER A 1 91 ? -0.896 -0.798 -2.510 1.00 97.19 91 SER A C 1
ATOM 693 O O . SER A 1 91 ? -1.258 -0.099 -1.564 1.00 97.19 91 SER A O 1
ATOM 695 N N . LEU A 1 92 ? -1.749 -1.361 -3.371 1.00 98.44 92 LEU A N 1
ATOM 696 C CA . LEU A 1 92 ? -3.206 -1.314 -3.229 1.00 98.44 92 LEU A CA 1
ATOM 697 C C . LEU A 1 92 ? -3.641 -1.939 -1.900 1.00 98.44 92 LEU A C 1
ATOM 699 O O . LEU A 1 92 ? -4.385 -1.320 -1.144 1.00 98.44 92 LEU A O 1
ATOM 703 N N . GLN A 1 93 ? -3.099 -3.114 -1.567 1.00 98.00 93 GLN A N 1
ATOM 704 C CA . GLN A 1 93 ? -3.377 -3.797 -0.304 1.00 98.00 93 GLN A CA 1
ATOM 705 C C . GLN A 1 93 ? -2.961 -2.965 0.920 1.00 98.00 93 GLN A C 1
ATOM 707 O O . GLN A 1 93 ? -3.709 -2.881 1.895 1.00 98.00 93 GLN A O 1
ATOM 712 N N . ASN A 1 94 ? -1.792 -2.323 0.875 1.00 97.31 94 ASN A N 1
ATOM 713 C CA . ASN A 1 94 ? -1.319 -1.466 1.962 1.00 97.31 94 ASN A CA 1
ATOM 714 C C . ASN A 1 94 ? -2.202 -0.224 2.133 1.00 97.31 94 ASN A C 1
ATOM 716 O O . ASN A 1 94 ? -2.527 0.150 3.258 1.00 97.31 94 ASN A O 1
ATOM 720 N N . LEU A 1 95 ? -2.629 0.401 1.032 1.00 98.50 95 LEU A N 1
ATOM 721 C CA . LEU A 1 95 ? -3.554 1.531 1.084 1.00 98.50 95 LEU A CA 1
ATOM 722 C C . LEU A 1 95 ? -4.921 1.114 1.650 1.00 98.50 95 LEU A C 1
ATOM 724 O O . LEU A 1 95 ? -5.465 1.810 2.507 1.00 98.50 95 LEU A O 1
ATOM 728 N N . ALA A 1 96 ? -5.439 -0.041 1.228 1.00 98.56 96 ALA A N 1
ATOM 729 C CA . ALA A 1 96 ? -6.668 -0.621 1.760 1.00 98.56 96 ALA A CA 1
ATOM 730 C C . ALA A 1 96 ? -6.572 -0.860 3.274 1.00 98.56 96 ALA A C 1
ATOM 732 O O . ALA A 1 96 ? -7.478 -0.494 4.022 1.00 98.56 96 ALA A O 1
ATOM 733 N N . LEU A 1 97 ? -5.437 -1.388 3.743 1.00 98.19 97 LEU A N 1
ATOM 734 C CA . LEU A 1 97 ? -5.188 -1.617 5.165 1.00 98.19 97 LEU A CA 1
ATOM 735 C C . LEU A 1 97 ? -5.246 -0.316 5.975 1.00 98.19 97 LEU A C 1
ATOM 737 O O . LEU A 1 97 ? -5.823 -0.300 7.060 1.00 98.19 97 LEU A O 1
ATOM 741 N N . LEU A 1 98 ? -4.702 0.787 5.458 1.00 98.44 98 LEU A N 1
ATOM 742 C CA . LEU A 1 98 ? -4.764 2.088 6.136 1.00 98.44 98 LEU A CA 1
ATOM 743 C C . LEU A 1 98 ? -6.197 2.612 6.290 1.00 98.44 98 LEU A C 1
ATOM 745 O O . LEU A 1 98 ? -6.520 3.216 7.317 1.00 98.44 98 LEU A O 1
ATOM 749 N N . TYR A 1 99 ? -7.056 2.378 5.296 1.00 98.62 99 TYR A N 1
ATOM 750 C CA . TYR A 1 99 ? -8.480 2.700 5.385 1.00 98.62 99 TYR A CA 1
ATOM 751 C C . TYR A 1 99 ? -9.210 1.773 6.360 1.00 98.62 99 TYR A C 1
ATOM 753 O O . TYR A 1 99 ? -9.924 2.244 7.246 1.00 98.62 99 TYR A O 1
ATOM 761 N N . PHE A 1 100 ? -8.954 0.467 6.279 1.00 98.38 100 PHE A N 1
ATOM 762 C CA . PHE A 1 100 ? -9.539 -0.530 7.172 1.00 98.38 100 PHE A CA 1
ATOM 763 C C . PHE A 1 100 ? -9.260 -0.217 8.649 1.00 98.38 100 PHE A C 1
ATOM 765 O O . PHE A 1 100 ? -10.164 -0.267 9.480 1.00 98.38 100 PHE A O 1
ATOM 772 N N . ARG A 1 101 ? -8.025 0.183 8.984 1.00 97.69 101 ARG A N 1
ATOM 773 C CA . ARG A 1 101 ? -7.635 0.547 10.359 1.00 97.69 101 ARG A CA 1
ATOM 774 C C . ARG A 1 101 ? -8.337 1.794 10.903 1.00 97.69 101 ARG A C 1
ATOM 776 O O . ARG A 1 101 ? -8.327 1.995 12.112 1.00 97.69 101 ARG A O 1
ATOM 783 N N . GLN A 1 102 ? -8.951 2.600 10.039 1.00 97.31 102 GLN A N 1
ATOM 784 C CA . GLN A 1 102 ? -9.783 3.748 10.414 1.00 97.31 102 GLN A CA 1
ATOM 785 C C . GLN A 1 102 ? -11.286 3.431 10.428 1.00 97.31 102 GLN A C 1
ATOM 787 O O . GLN A 1 102 ? -12.087 4.338 10.623 1.00 97.31 102 GLN A O 1
ATOM 792 N N . GLY A 1 103 ? -11.689 2.183 10.171 1.00 97.69 103 GLY A N 1
ATOM 793 C CA . GLY A 1 103 ? -13.102 1.825 10.001 1.00 97.69 103 GLY A CA 1
ATOM 794 C C . GLY A 1 103 ? -13.704 2.292 8.669 1.00 97.69 103 GLY A C 1
ATOM 795 O O . GLY A 1 103 ? -14.913 2.222 8.471 1.00 97.69 103 GLY A O 1
ATOM 796 N N . ARG A 1 104 ? -12.869 2.763 7.736 1.00 98.38 104 ARG A N 1
ATOM 797 C CA . ARG A 1 104 ? -13.263 3.273 6.415 1.00 98.38 104 ARG A CA 1
ATOM 798 C C . ARG A 1 104 ? -13.375 2.130 5.410 1.00 98.38 104 ARG A C 1
ATOM 800 O O . ARG A 1 104 ? -12.588 2.004 4.474 1.00 98.38 104 ARG A O 1
ATOM 807 N N . TYR A 1 105 ? -14.305 1.218 5.678 1.00 98.00 105 TYR A N 1
ATOM 808 C CA . TYR A 1 105 ? -14.419 -0.040 4.937 1.00 98.00 105 TYR A CA 1
ATOM 809 C C . TYR A 1 105 ? -14.866 0.162 3.488 1.00 98.00 105 TYR A C 1
ATOM 811 O O . TYR A 1 105 ? -14.380 -0.544 2.609 1.00 98.00 105 TYR A O 1
ATOM 819 N N . GLN A 1 106 ? -15.704 1.170 3.236 1.00 98.38 106 GLN A N 1
ATOM 820 C CA . GLN A 1 106 ? -16.180 1.515 1.894 1.00 98.38 106 GLN A CA 1
ATOM 821 C C . GLN A 1 106 ? -15.034 1.933 0.963 1.00 98.38 106 GLN A C 1
ATOM 823 O O . GLN A 1 106 ? -15.072 1.648 -0.229 1.00 98.38 106 GLN A O 1
ATOM 828 N N . GLU A 1 107 ? -13.987 2.567 1.495 1.00 98.31 107 GLU A N 1
ATOM 829 C CA . GLU A 1 107 ? -12.784 2.893 0.727 1.00 98.31 107 GLU A CA 1
ATOM 830 C C . GLU A 1 107 ? -11.777 1.737 0.660 1.00 98.31 107 GLU A C 1
ATOM 832 O O . GLU A 1 107 ? -11.011 1.648 -0.300 1.00 98.31 107 GLU A O 1
ATOM 837 N N . ALA A 1 108 ? -11.753 0.855 1.663 1.00 98.62 108 ALA A N 1
ATOM 838 C CA . ALA A 1 108 ? -10.818 -0.267 1.729 1.00 98.62 108 ALA A CA 1
ATOM 839 C C . ALA A 1 108 ? -11.208 -1.429 0.802 1.00 98.62 108 ALA A C 1
ATOM 841 O O . ALA A 1 108 ? -10.352 -1.986 0.116 1.00 98.62 108 ALA A O 1
ATOM 842 N N . GLU A 1 109 ? -12.488 -1.799 0.783 1.00 98.38 109 GLU A N 1
ATOM 843 C CA . GLU A 1 109 ? -13.010 -2.939 0.025 1.00 98.38 109 GLU A CA 1
ATOM 844 C C . GLU A 1 109 ? -12.642 -2.918 -1.470 1.00 98.38 109 GLU A C 1
ATOM 846 O O . GLU A 1 109 ? -12.024 -3.888 -1.924 1.00 98.38 109 GLU A O 1
ATOM 851 N N . PRO A 1 110 ? -12.909 -1.842 -2.239 1.00 98.56 110 PRO A N 1
ATOM 852 C CA .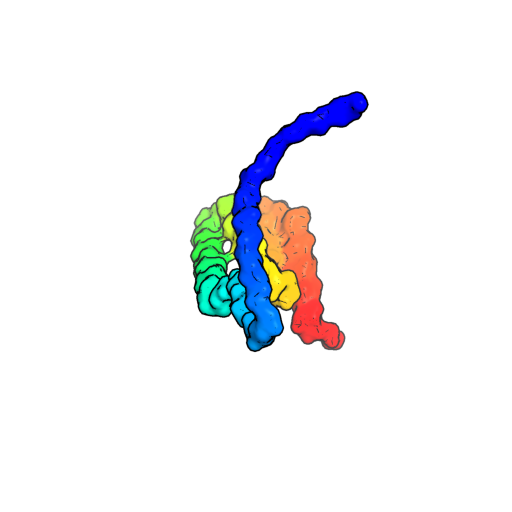 PRO A 1 110 ? -12.587 -1.831 -3.666 1.00 98.56 110 PRO A CA 1
ATOM 853 C C . PRO A 1 110 ? -11.082 -1.964 -3.926 1.00 98.56 110 PRO A C 1
ATOM 855 O O . PRO A 1 110 ? -10.673 -2.559 -4.920 1.00 98.56 110 PRO A O 1
ATOM 858 N N . LEU A 1 111 ? -10.232 -1.460 -3.027 1.00 98.56 111 LEU A N 1
ATOM 859 C CA . LEU A 1 111 ? -8.780 -1.586 -3.157 1.00 98.56 111 LEU A CA 1
ATOM 860 C C . LEU A 1 111 ? -8.304 -3.021 -2.902 1.00 98.56 111 LEU A C 1
ATOM 862 O O . LEU A 1 111 ? -7.402 -3.499 -3.592 1.00 98.56 111 LEU A O 1
ATOM 866 N N . TYR A 1 112 ? -8.908 -3.722 -1.938 1.00 98.44 112 TYR A N 1
ATOM 867 C CA . TYR A 1 112 ? -8.634 -5.143 -1.728 1.00 98.44 112 TYR A CA 1
ATOM 868 C C . TYR A 1 112 ? -9.096 -5.992 -2.912 1.00 98.44 112 TYR A C 1
ATOM 870 O O . TYR A 1 112 ? -8.352 -6.881 -3.324 1.00 98.44 112 TYR A O 1
ATOM 878 N N . GLN A 1 113 ? -10.271 -5.701 -3.478 1.00 98.38 113 GLN A N 1
ATOM 879 C CA . GLN A 1 113 ? -10.769 -6.373 -4.682 1.00 98.38 113 GLN A CA 1
ATOM 880 C C . GLN A 1 113 ? -9.812 -6.164 -5.860 1.00 98.38 113 GLN A C 1
ATOM 882 O O . GLN A 1 113 ? -9.328 -7.139 -6.425 1.00 98.38 113 GLN A O 1
ATOM 887 N N . GLN A 1 114 ? -9.416 -4.919 -6.142 1.00 97.88 114 GLN A N 1
ATOM 888 C CA . GLN A 1 114 ? -8.437 -4.619 -7.193 1.00 97.88 114 GLN A CA 1
ATOM 889 C C . GLN A 1 114 ? -7.102 -5.349 -6.981 1.00 97.88 114 GLN A C 1
ATOM 891 O O . GLN A 1 114 ? -6.549 -5.917 -7.920 1.00 97.88 114 GLN A O 1
ATOM 896 N N . ALA A 1 115 ? -6.578 -5.368 -5.750 1.00 97.75 115 ALA A N 1
ATOM 897 C CA . ALA A 1 115 ? -5.338 -6.078 -5.436 1.00 97.75 115 ALA A CA 1
ATOM 898 C C . ALA A 1 115 ? -5.468 -7.599 -5.630 1.00 97.75 115 ALA A C 1
ATOM 900 O O . ALA A 1 115 ? -4.519 -8.246 -6.080 1.00 97.75 115 ALA A O 1
ATOM 901 N N . LEU A 1 116 ? -6.620 -8.171 -5.274 1.00 96.38 116 LEU A N 1
ATOM 902 C CA . LEU A 1 116 ? -6.914 -9.591 -5.436 1.00 96.38 116 LEU A CA 1
ATOM 903 C C . LEU A 1 116 ? -7.045 -9.965 -6.913 1.00 96.38 116 LEU A C 1
ATOM 905 O O . LEU A 1 116 ? -6.409 -10.921 -7.347 1.00 96.38 116 LEU A O 1
ATOM 909 N N . ASP A 1 117 ? -7.821 -9.208 -7.680 1.00 96.19 117 ASP A N 1
ATOM 910 C CA . ASP A 1 117 ? -8.042 -9.466 -9.103 1.00 96.19 117 ASP A CA 1
ATOM 911 C C . ASP A 1 117 ? -6.753 -9.292 -9.905 1.00 96.19 117 ASP A C 1
ATOM 913 O O . ASP A 1 117 ? -6.453 -10.091 -10.790 1.00 96.19 117 ASP A O 1
ATOM 917 N N . LEU A 1 118 ? -5.925 -8.307 -9.547 1.00 95.94 118 LEU A N 1
ATOM 918 C CA . LEU A 1 118 ? -4.584 -8.175 -10.105 1.00 95.94 118 LEU A CA 1
ATOM 919 C C . LEU A 1 118 ? -3.706 -9.388 -9.764 1.00 95.94 118 LEU A C 1
ATOM 921 O O . LEU A 1 118 ? -3.068 -9.938 -10.654 1.00 95.94 118 LEU A O 1
ATOM 925 N N . ARG A 1 119 ? -3.695 -9.861 -8.511 1.00 94.69 119 ARG A N 1
ATOM 926 C CA . ARG A 1 119 ? -2.937 -11.072 -8.150 1.00 94.69 119 ARG A CA 1
ATOM 927 C C . ARG A 1 119 ? -3.410 -12.297 -8.928 1.00 94.69 119 ARG A C 1
ATOM 929 O O . ARG A 1 119 ? -2.563 -13.017 -9.437 1.00 94.69 119 ARG A O 1
ATOM 936 N N . LYS A 1 120 ? -4.723 -12.508 -9.061 1.00 93.81 120 LYS A N 1
ATOM 937 C CA . LYS A 1 120 ? -5.284 -13.618 -9.850 1.00 93.81 120 LYS A CA 1
ATOM 938 C C . LYS A 1 120 ? -4.792 -13.579 -11.297 1.00 93.81 120 LYS A C 1
ATOM 940 O O . LYS A 1 120 ? -4.251 -14.567 -11.773 1.00 93.81 120 LYS A O 1
ATOM 945 N N . ARG A 1 121 ? -4.887 -12.417 -11.954 1.00 92.94 121 ARG A N 1
ATOM 946 C CA . ARG A 1 121 ? -4.399 -12.236 -13.332 1.00 92.94 121 ARG A CA 1
ATOM 947 C C . ARG A 1 121 ? -2.897 -12.500 -13.458 1.00 92.94 121 ARG A C 1
ATOM 949 O O . ARG A 1 121 ? -2.474 -13.143 -14.410 1.00 92.94 121 ARG A O 1
ATOM 956 N N . LEU A 1 122 ? -2.099 -12.057 -12.483 1.00 91.94 122 LEU A N 1
ATOM 957 C CA . LEU A 1 122 ? -0.644 -12.266 -12.463 1.00 91.94 122 LEU A CA 1
ATOM 958 C C . LEU A 1 122 ? -0.224 -13.715 -12.202 1.00 91.94 122 LEU A C 1
ATOM 960 O O . LEU A 1 122 ? 0.851 -14.120 -12.636 1.00 91.94 122 LEU A O 1
ATOM 964 N N . LEU A 1 123 ? -1.038 -14.477 -11.475 1.00 88.06 123 LEU A N 1
ATOM 965 C CA . LEU A 1 123 ? -0.806 -15.899 -11.228 1.00 88.06 123 LEU A CA 1
ATOM 966 C C . LEU A 1 123 ? -1.168 -16.765 -12.446 1.00 88.06 123 LEU A C 1
ATOM 968 O O . LEU A 1 123 ? -0.738 -17.915 -12.497 1.00 88.06 123 LEU A O 1
ATOM 972 N N . GLY A 1 124 ? -1.876 -16.195 -13.432 1.00 70.31 124 GLY A N 1
ATOM 973 C CA . GLY A 1 124 ? -2.532 -16.939 -14.503 1.00 70.31 124 GLY A CA 1
ATOM 974 C C . GLY A 1 124 ? -3.688 -17.745 -13.918 1.00 70.31 124 GLY A C 1
ATOM 975 O O . GLY A 1 124 ? -3.534 -18.365 -12.870 1.00 70.31 124 GLY A O 1
ATOM 976 N N . ASP A 1 125 ? -4.857 -17.716 -14.553 1.00 49.94 125 ASP A N 1
ATOM 977 C CA . ASP A 1 125 ? -5.956 -18.608 -14.176 1.00 49.94 125 ASP A CA 1
ATOM 978 C C . ASP A 1 125 ? -5.416 -20.041 -13.985 1.00 49.94 125 ASP A C 1
ATOM 980 O O . ASP A 1 125 ? -4.870 -20.626 -14.925 1.00 49.94 125 ASP A O 1
ATOM 984 N N . GLN A 1 126 ? -5.500 -20.565 -12.756 1.00 42.47 126 GLN A N 1
ATOM 985 C CA . GLN A 1 126 ? -5.329 -21.996 -12.493 1.00 42.47 126 GLN A CA 1
ATOM 986 C C . GLN A 1 126 ? -6.595 -22.743 -12.893 1.00 42.47 126 GLN A C 1
ATOM 988 O O . GLN A 1 126 ? -7.696 -22.228 -12.586 1.00 42.47 126 GLN A O 1
#

Solvent-accessible surface area (backbone atoms only — not comparable to full-atom values): 7434 Å² total; per-residue (Å²): 133,89,79,83,91,88,84,92,78,87,79,77,87,72,85,80,75,97,69,94,73,88,75,72,73,71,77,69,84,66,74,48,69,66,59,54,51,53,50,51,51,50,52,52,52,49,34,52,52,35,51,52,52,30,51,54,26,50,76,70,66,38,34,80,70,20,45,63,39,37,52,51,33,34,54,52,40,32,72,74,64,35,77,91,31,72,72,34,26,53,34,32,38,52,43,15,49,41,28,44,78,70,71,36,48,85,70,10,51,62,30,41,51,52,20,48,54,49,48,47,62,73,69,45,89,126

Radius of gyration: 25.46 Å; Cα contacts (8 Å, |Δi|>4): 94; chains: 1; bounding box: 43×65×71 Å

Secondary structure (DSSP, 8-state):
-------------PPPPSS-------------HHHHHHHHHHHHHHHHHHHHHHHHHHHTT-HHHHHHHHHHHHHHHHHHH-SSSHHHHHHHHHHHHHHHTTT-HHHHHHHHHHHHHHHHHHH---

Foldseek 3Di:
DDDDDDDDDDDDDDDDDDDDDPPPPPVPPPPDVVNVVVVLVVLVVLLVVLVVVLVVCVVVVVLVVNLVSLVSSLVSCCVNVNCLDLVNLVSLQSNLVSCVSVVNNVSNVVSPVSSVVSVCVNVDPD

Sequence (126 aa):
MAATVVAVIGIRAVPVPPWGQTSIQVQQSSLSPELTESVIQRKLAEVSRLTQQVLELYQQGKYSEAIPLAKKALGIRQQVLGEEHHSVATSLQNLALLYFRQGRYQEAEPLYQQALDLRKRLLGDQ

Mean predicted aligned error: 12.67 Å